Protein AF-A0A2Z3RY83-F1 (afdb_monomer)

Sequence (89 aa):
MPTARQRHMITETEELSRALDAAATIWPSEKDKRAELLRHIIDEGVVAITSVADKKAQRRLSAISNVAGSMNGVWPANWREQLRDEWPE

Solvent-accessible surface area (backbone atoms only — not comparable to full-atom values): 5528 Å² total; per-residue (Å²): 132,90,67,94,64,86,83,81,89,78,83,85,43,75,67,53,50,53,51,45,57,54,39,25,71,78,41,63,96,42,51,91,36,64,71,58,39,49,47,53,53,48,56,56,48,50,56,53,52,50,54,52,51,52,52,52,51,49,54,52,51,52,54,49,59,69,53,57,68,70,64,65,78,73,62,58,97,58,48,69,58,56,62,53,72,71,53,80,134

Structure (mmCIF, N/CA/C/O backbone):
data_AF-A0A2Z3RY83-F1
#
_entry.id   AF-A0A2Z3RY83-F1
#
loop_
_atom_site.group_PDB
_atom_site.id
_atom_site.type_symbol
_atom_site.label_atom_id
_atom_site.label_alt_id
_atom_site.label_comp_id
_atom_site.label_asym_id
_atom_site.label_entity_id
_atom_site.label_seq_id
_atom_site.pdbx_PDB_ins_code
_atom_site.Cartn_x
_atom_site.Cartn_y
_atom_site.Cartn_z
_atom_site.occupancy
_atom_site.B_iso_or_equiv
_atom_site.auth_seq_id
_atom_site.auth_comp_id
_atom_site.auth_asym_id
_atom_site.auth_atom_id
_atom_site.pdbx_PDB_model_num
ATOM 1 N N . MET A 1 1 ? -7.262 -22.314 15.269 1.00 51.16 1 MET A N 1
ATOM 2 C CA . MET A 1 1 ? -6.436 -22.590 14.074 1.00 51.16 1 MET A CA 1
ATOM 3 C C . MET A 1 1 ? -5.255 -21.627 14.054 1.00 51.16 1 MET A C 1
ATOM 5 O O . MET A 1 1 ? -5.506 -20.426 13.988 1.00 51.16 1 MET A O 1
ATOM 9 N N . PRO A 1 2 ? -3.995 -22.083 14.151 1.00 56.81 2 PRO A N 1
ATOM 10 C CA . PRO A 1 2 ? -2.852 -21.230 13.849 1.00 56.81 2 PRO A CA 1
ATOM 11 C C . PRO A 1 2 ? -2.863 -20.972 12.338 1.00 56.81 2 PRO 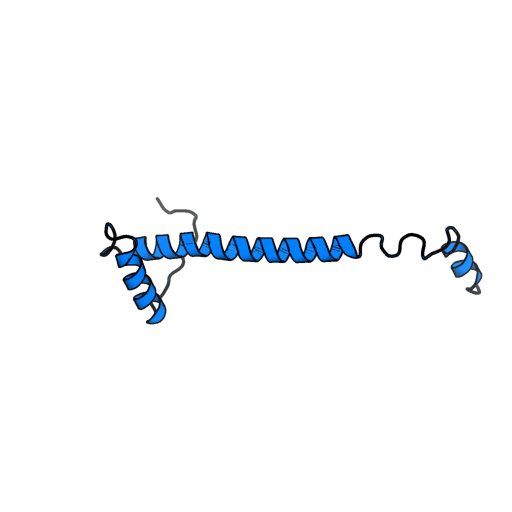A C 1
ATOM 13 O O . PRO A 1 2 ? -2.765 -21.903 11.546 1.00 56.81 2 PRO A O 1
ATOM 16 N N . THR A 1 3 ? -3.064 -19.728 11.918 1.00 75.44 3 THR A N 1
ATOM 17 C CA . THR A 1 3 ? -2.927 -19.351 10.510 1.00 75.44 3 THR A CA 1
ATOM 18 C C . THR A 1 3 ? -1.443 -19.360 10.138 1.00 75.44 3 THR A C 1
ATOM 20 O O . THR A 1 3 ? -0.625 -18.811 10.868 1.00 75.44 3 THR A O 1
ATOM 23 N N . ALA A 1 4 ? -1.086 -19.937 8.984 1.00 84.00 4 ALA A N 1
ATOM 24 C CA . ALA A 1 4 ? 0.285 -19.920 8.445 1.00 84.00 4 ALA A CA 1
ATOM 25 C C . ALA A 1 4 ? 0.761 -18.515 8.005 1.00 84.00 4 ALA A C 1
ATOM 27 O O . ALA A 1 4 ? 1.837 -18.363 7.435 1.00 84.00 4 ALA A O 1
ATOM 28 N N . ARG A 1 5 ? -0.058 -17.479 8.224 1.00 82.50 5 ARG A N 1
ATOM 29 C CA . ARG A 1 5 ? 0.235 -16.099 7.832 1.00 82.50 5 ARG A CA 1
ATOM 30 C C . ARG A 1 5 ? 1.091 -15.429 8.899 1.00 82.50 5 ARG A C 1
ATOM 32 O O . ARG A 1 5 ? 0.814 -15.557 10.092 1.00 82.50 5 ARG A O 1
ATOM 39 N N . GLN A 1 6 ? 2.100 -14.687 8.455 1.00 88.75 6 GLN A N 1
ATOM 40 C CA . GLN A 1 6 ? 2.955 -13.910 9.341 1.00 88.75 6 GLN A CA 1
ATOM 41 C C . GLN A 1 6 ? 2.135 -12.840 10.068 1.00 88.75 6 GLN A C 1
ATOM 43 O O . GLN A 1 6 ? 1.288 -12.169 9.477 1.00 88.75 6 GLN A O 1
ATOM 48 N N . ARG A 1 7 ? 2.371 -12.702 11.373 1.00 90.00 7 ARG A N 1
ATOM 49 C CA . ARG A 1 7 ? 1.779 -11.639 12.184 1.00 90.00 7 ARG A CA 1
ATOM 50 C C . ARG A 1 7 ? 2.713 -10.438 12.176 1.00 90.00 7 ARG A C 1
ATOM 52 O O . ARG A 1 7 ? 3.899 -10.586 12.458 1.00 90.00 7 ARG A O 1
ATOM 59 N N . HIS A 1 8 ? 2.157 -9.266 11.905 1.00 90.06 8 HIS A N 1
ATOM 60 C CA . HIS A 1 8 ? 2.853 -7.994 12.037 1.00 90.06 8 HIS A CA 1
ATOM 61 C C . HIS A 1 8 ? 2.254 -7.253 13.228 1.00 90.06 8 HIS A C 1
ATOM 63 O O . HIS A 1 8 ? 1.055 -6.984 13.252 1.00 90.06 8 HIS A O 1
ATOM 69 N N . MET A 1 9 ? 3.077 -6.980 14.237 1.00 92.88 9 MET A N 1
ATOM 70 C CA . MET A 1 9 ? 2.686 -6.130 15.356 1.00 92.88 9 MET A CA 1
ATOM 71 C C . MET A 1 9 ? 2.938 -4.681 14.949 1.00 92.88 9 MET A C 1
ATOM 73 O O . MET A 1 9 ? 4.039 -4.354 14.511 1.00 92.88 9 MET A O 1
ATOM 77 N N . ILE A 1 10 ? 1.916 -3.839 15.060 1.00 91.12 10 ILE A N 1
ATOM 78 C CA . ILE A 1 10 ? 1.989 -2.423 14.704 1.00 91.12 10 ILE A CA 1
ATOM 79 C C . ILE A 1 10 ? 1.690 -1.626 15.966 1.00 91.12 10 ILE A C 1
ATOM 81 O O . ILE A 1 10 ? 0.639 -1.807 16.579 1.00 91.12 10 ILE A O 1
ATOM 85 N N . THR A 1 11 ? 2.625 -0.765 16.352 1.00 94.81 11 THR A N 1
ATOM 86 C CA . THR A 1 11 ? 2.410 0.207 17.423 1.00 94.81 11 THR A CA 1
ATOM 87 C C . THR A 1 11 ? 1.701 1.417 16.844 1.00 94.81 11 THR A C 1
ATOM 89 O O . THR A 1 11 ? 2.123 1.955 15.819 1.00 94.81 11 THR A O 1
ATOM 92 N N . GLU A 1 12 ? 0.627 1.847 17.497 1.00 94.62 12 GLU A N 1
ATOM 93 C CA . GLU A 1 12 ? -0.115 3.020 17.064 1.00 94.62 12 GLU A CA 1
ATOM 94 C C . GLU A 1 12 ? 0.698 4.297 17.296 1.00 94.62 12 GLU A C 1
ATOM 96 O O . GLU A 1 12 ? 1.151 4.574 18.406 1.00 94.62 12 GLU A O 1
ATOM 101 N N . THR A 1 13 ? 0.907 5.057 16.225 1.00 97.12 13 THR A N 1
ATOM 102 C CA . THR A 1 13 ? 1.503 6.395 16.268 1.00 97.12 13 THR A CA 1
ATOM 103 C C . THR A 1 13 ? 0.400 7.450 16.291 1.00 97.12 13 THR A C 1
ATOM 105 O O . THR A 1 13 ? -0.747 7.165 15.953 1.00 97.12 13 THR A O 1
ATOM 108 N N . GLU A 1 14 ? 0.732 8.701 16.617 1.00 97.88 14 GLU A N 1
ATOM 109 C CA . GLU A 1 14 ? -0.251 9.794 16.569 1.00 97.88 14 GLU A CA 1
ATOM 110 C C . GLU A 1 14 ? -0.870 9.979 15.175 1.00 97.88 14 GLU A C 1
ATOM 112 O O . GLU A 1 14 ? -2.052 10.288 15.043 1.00 97.88 14 GLU A O 1
ATOM 117 N N . GLU A 1 15 ? -0.074 9.787 14.121 1.00 97.19 15 GLU A N 1
ATOM 118 C CA . GLU A 1 15 ? -0.561 9.837 12.743 1.00 97.19 15 GLU A CA 1
ATOM 119 C C . GLU A 1 15 ? -1.538 8.697 12.456 1.00 97.19 15 GLU A C 1
ATOM 121 O O . GLU A 1 15 ? -2.607 8.943 11.895 1.00 97.19 15 GLU A O 1
ATOM 126 N N . LEU A 1 16 ? -1.216 7.477 12.901 1.00 96.12 16 LEU A N 1
ATOM 127 C CA . LEU A 1 16 ? -2.117 6.342 12.748 1.00 96.12 16 LEU A CA 1
ATOM 128 C C . LEU A 1 16 ? -3.409 6.541 13.547 1.00 96.12 16 LEU A C 1
ATOM 130 O O . LEU A 1 16 ? -4.478 6.217 13.038 1.00 96.12 16 LEU A O 1
ATOM 134 N N . SER A 1 17 ? -3.338 7.137 14.741 1.00 97.12 17 SER A N 1
ATOM 135 C CA . SER A 1 17 ? -4.531 7.470 15.525 1.00 97.12 17 SER A CA 1
ATOM 136 C C . SER A 1 17 ? -5.462 8.395 14.752 1.00 97.12 17 SER A C 1
ATOM 138 O O . SER A 1 17 ? -6.640 8.085 14.602 1.00 97.12 17 SER A O 1
ATOM 140 N N . ARG A 1 18 ? -4.930 9.488 14.188 1.00 97.50 18 ARG A N 1
ATOM 141 C CA . ARG A 1 18 ? -5.725 10.427 13.378 1.00 97.50 18 ARG A CA 1
ATOM 142 C C . ARG A 1 18 ? -6.327 9.755 12.146 1.00 97.50 18 ARG A C 1
ATOM 144 O O . ARG A 1 18 ? -7.470 10.035 11.794 1.00 97.50 18 ARG A O 1
ATOM 151 N N . ALA A 1 19 ? -5.571 8.873 11.493 1.00 96.75 19 ALA A N 1
ATOM 152 C CA . ALA A 1 19 ? -6.061 8.119 10.346 1.00 96.75 19 ALA A CA 1
ATOM 153 C C . ALA A 1 19 ? -7.204 7.167 10.733 1.00 96.75 19 ALA A C 1
ATOM 155 O O . ALA A 1 19 ? -8.189 7.074 10.006 1.00 96.75 19 ALA A O 1
ATOM 156 N N . LEU A 1 20 ? -7.107 6.504 11.888 1.00 97.12 20 LEU A N 1
ATOM 157 C CA . LEU A 1 20 ? -8.162 5.639 12.419 1.00 97.12 20 LEU A CA 1
ATOM 158 C C . LEU A 1 20 ? -9.413 6.433 12.806 1.00 97.12 20 LEU A C 1
ATOM 160 O O . LEU A 1 20 ? -10.523 5.988 12.527 1.00 97.12 20 LEU A O 1
ATOM 164 N N . ASP A 1 21 ? -9.253 7.625 13.375 1.00 97.31 21 ASP A N 1
ATOM 165 C CA . ASP A 1 21 ? -10.385 8.489 13.717 1.00 97.31 21 ASP A CA 1
ATOM 166 C C . ASP A 1 21 ? -11.098 8.990 12.450 1.00 97.31 21 ASP A C 1
ATOM 168 O O . ASP A 1 21 ? -12.327 8.983 12.376 1.00 97.31 21 ASP A O 1
ATOM 172 N N . ALA A 1 22 ? -10.343 9.337 11.403 1.00 97.56 22 ALA A N 1
ATOM 173 C CA . ALA A 1 22 ? -10.909 9.642 10.091 1.00 97.56 22 ALA A CA 1
ATOM 174 C C . ALA A 1 22 ? -11.604 8.415 9.475 1.00 97.56 22 ALA A C 1
ATOM 176 O O . ALA A 1 22 ? -12.733 8.523 8.996 1.00 97.56 22 ALA A O 1
ATOM 177 N N . ALA A 1 23 ? -10.987 7.234 9.545 1.00 97.12 23 ALA A N 1
ATOM 178 C CA . ALA A 1 23 ? -11.581 5.985 9.078 1.00 97.12 23 ALA A CA 1
ATOM 179 C C . ALA A 1 23 ? -12.907 5.677 9.791 1.00 97.12 23 ALA A C 1
ATOM 181 O O . ALA A 1 23 ? -13.865 5.267 9.142 1.00 97.12 23 ALA A O 1
ATOM 182 N N . ALA A 1 24 ? -13.018 5.954 11.092 1.00 97.69 24 ALA A N 1
ATOM 183 C CA . ALA A 1 24 ? -14.257 5.768 11.846 1.00 97.69 24 ALA A CA 1
ATOM 184 C C . ALA A 1 24 ? -15.426 6.619 11.311 1.00 97.69 24 ALA A C 1
ATOM 186 O O . ALA A 1 24 ? -16.585 6.225 11.444 1.00 97.69 24 ALA A O 1
ATOM 187 N N . THR A 1 25 ? -15.142 7.765 10.679 1.00 97.50 25 THR A N 1
ATOM 188 C CA . THR A 1 25 ? -16.171 8.584 10.011 1.00 97.50 25 THR A CA 1
ATOM 189 C C . THR A 1 25 ? -16.616 8.001 8.668 1.00 97.50 25 THR A C 1
ATOM 191 O O . THR A 1 25 ? -17.777 8.151 8.295 1.00 97.50 25 THR A O 1
ATOM 194 N N . ILE A 1 26 ? -15.715 7.305 7.966 1.00 96.88 26 ILE A N 1
ATOM 195 C CA . ILE A 1 26 ? -15.971 6.659 6.669 1.00 96.88 26 ILE A CA 1
ATOM 196 C C . ILE A 1 26 ? -16.691 5.318 6.862 1.00 96.88 26 ILE A C 1
ATOM 198 O O . ILE A 1 26 ? -17.603 4.993 6.100 1.00 96.88 26 ILE A O 1
ATOM 202 N N . TRP A 1 27 ? -16.337 4.573 7.915 1.00 97.00 27 TRP A N 1
ATOM 203 C CA . TRP A 1 27 ? -16.922 3.278 8.281 1.00 97.00 27 TRP A CA 1
ATOM 204 C C . TRP A 1 27 ? -17.572 3.314 9.681 1.00 97.00 27 TRP A C 1
ATOM 206 O O . TRP A 1 27 ? -17.063 2.710 10.631 1.00 97.00 27 TRP A O 1
ATOM 216 N N . PRO A 1 28 ? -18.739 3.973 9.843 1.00 95.62 28 PRO A N 1
ATOM 217 C CA . PRO A 1 28 ? -19.356 4.178 11.157 1.00 95.62 2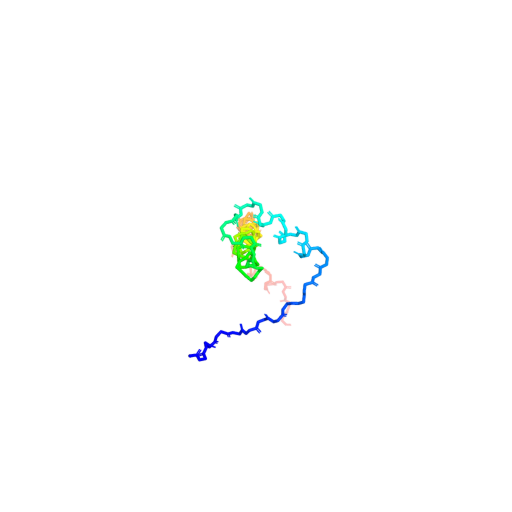8 PRO A CA 1
ATOM 218 C C . PRO A 1 28 ? -19.773 2.891 11.876 1.00 95.62 28 PRO A C 1
ATOM 220 O O . PRO A 1 28 ? -19.826 2.863 13.105 1.00 95.62 28 PRO A O 1
ATOM 223 N N . SER A 1 29 ? -20.066 1.818 11.131 1.00 96.94 29 SER A N 1
ATOM 224 C CA . SER A 1 29 ? -20.425 0.502 11.683 1.00 96.94 29 SER A CA 1
ATOM 225 C C . SER A 1 29 ? -19.298 -0.143 12.491 1.00 96.94 29 SER A C 1
ATOM 227 O O . SER A 1 29 ? -19.545 -1.055 13.281 1.00 96.94 29 SER A O 1
ATOM 229 N N . GLU A 1 30 ? -18.065 0.321 12.296 1.00 95.94 30 GLU A N 1
ATOM 230 C CA . GLU A 1 30 ? -16.860 -0.234 12.906 1.00 95.94 30 GLU A CA 1
ATOM 231 C C . GLU A 1 30 ? -16.062 0.804 13.692 1.00 95.94 30 GLU A C 1
ATOM 233 O O . GLU A 1 30 ? -14.931 0.540 14.086 1.00 95.94 30 GLU A O 1
ATOM 238 N N . LYS A 1 31 ? -16.664 1.962 13.986 1.00 94.19 31 LYS A N 1
ATOM 239 C CA . LYS A 1 31 ? -16.007 3.084 14.671 1.00 94.19 31 LYS A CA 1
ATOM 240 C C . LYS A 1 31 ? -15.276 2.692 15.968 1.00 94.19 31 LYS A C 1
ATOM 242 O O . LYS A 1 31 ? -14.221 3.236 16.265 1.00 94.19 31 LYS A O 1
ATOM 247 N N . ASP A 1 32 ? -15.812 1.721 16.712 1.00 94.75 32 ASP A N 1
ATOM 248 C CA . ASP A 1 32 ? -15.263 1.266 17.998 1.00 94.75 32 ASP A CA 1
ATOM 249 C C . ASP A 1 32 ? -14.289 0.077 17.837 1.00 94.75 32 ASP A C 1
ATOM 251 O O . ASP A 1 32 ? -13.733 -0.435 18.809 1.00 94.75 32 ASP A O 1
ATOM 255 N N . LYS A 1 33 ? -14.059 -0.381 16.600 1.00 96.50 33 LYS A N 1
ATOM 256 C CA . LYS A 1 33 ? -13.223 -1.534 16.251 1.00 96.50 33 LYS A CA 1
ATOM 257 C C . LYS A 1 33 ? -11.952 -1.077 15.532 1.00 96.50 33 LYS A C 1
ATOM 259 O O . LYS A 1 33 ? -11.809 -1.251 14.325 1.00 96.50 33 LYS A O 1
ATOM 264 N N . ARG A 1 34 ? -10.976 -0.552 16.284 1.00 94.38 34 ARG A N 1
ATOM 265 C CA . ARG A 1 34 ? -9.708 -0.031 15.716 1.00 94.38 34 ARG A CA 1
ATOM 266 C C . ARG A 1 34 ? -8.992 -1.022 14.791 1.00 94.38 34 ARG A C 1
ATOM 268 O O . ARG A 1 34 ? -8.442 -0.613 13.777 1.00 94.38 34 ARG A O 1
ATOM 275 N N . ALA A 1 35 ? -9.012 -2.315 15.116 1.00 94.44 35 ALA A N 1
ATOM 276 C CA . ALA A 1 35 ? -8.381 -3.343 14.288 1.00 94.44 35 ALA A CA 1
ATOM 277 C C . ALA A 1 35 ? -9.055 -3.507 12.913 1.00 94.44 35 ALA A C 1
ATOM 279 O O . ALA A 1 35 ? -8.354 -3.705 11.923 1.00 94.44 35 ALA A O 1
ATOM 280 N N . GLU A 1 36 ? -10.383 -3.390 12.840 1.00 96.88 36 GLU A N 1
ATOM 281 C CA . GLU A 1 36 ? -11.117 -3.469 11.570 1.00 96.88 36 GLU A CA 1
ATOM 282 C C . GLU A 1 36 ? -10.936 -2.184 10.752 1.00 96.88 36 GLU A C 1
ATOM 284 O O . GLU A 1 36 ? -10.642 -2.238 9.561 1.00 96.88 36 GLU A O 1
ATOM 289 N N . LEU A 1 37 ? -10.937 -1.015 11.402 1.00 97.25 37 LEU A N 1
ATOM 290 C CA . LEU A 1 37 ? -10.584 0.244 10.735 1.00 97.25 37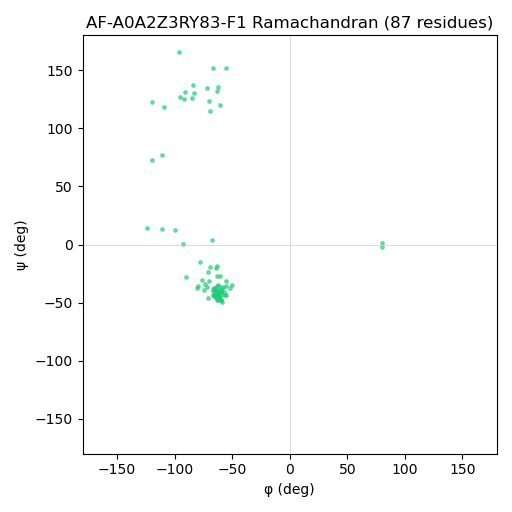 LEU A CA 1
ATOM 291 C C . LEU A 1 37 ? -9.154 0.207 10.172 1.00 97.25 37 LEU A C 1
ATOM 293 O O . LEU A 1 37 ? -8.917 0.630 9.042 1.00 97.25 37 LEU A O 1
ATOM 297 N N . LEU A 1 38 ? -8.199 -0.357 10.918 1.00 96.69 38 LEU A N 1
ATOM 298 C CA . LEU A 1 38 ? -6.834 -0.565 10.435 1.00 96.69 38 LEU A CA 1
ATOM 299 C C . LEU A 1 38 ? -6.803 -1.521 9.238 1.00 96.69 38 LEU A C 1
ATOM 301 O O . LEU A 1 38 ? -6.050 -1.294 8.291 1.00 96.69 38 LEU A O 1
ATOM 305 N N . ARG A 1 39 ? -7.622 -2.579 9.259 1.00 95.56 39 ARG A N 1
ATOM 306 C CA . ARG A 1 39 ? -7.768 -3.514 8.138 1.00 95.56 39 ARG A CA 1
ATOM 307 C C . ARG A 1 39 ? -8.243 -2.781 6.882 1.00 95.56 39 ARG A C 1
ATOM 309 O O . ARG A 1 39 ? -7.609 -2.939 5.843 1.00 95.56 39 ARG A O 1
ATOM 316 N N . HIS A 1 40 ? -9.271 -1.943 7.002 1.00 97.19 40 HIS A N 1
ATOM 317 C CA . HIS A 1 40 ? -9.782 -1.115 5.910 1.00 97.19 40 HIS A CA 1
ATOM 318 C C . HIS A 1 40 ? -8.722 -0.161 5.351 1.00 97.19 40 HIS A C 1
ATOM 320 O O . HIS A 1 40 ? -8.505 -0.131 4.142 1.00 97.19 40 HIS A O 1
ATOM 326 N N . ILE A 1 41 ? -7.999 0.554 6.220 1.00 96.50 41 ILE A N 1
ATOM 327 C CA . ILE A 1 41 ? -6.902 1.441 5.802 1.00 96.50 41 ILE A CA 1
ATOM 328 C C . ILE A 1 41 ? -5.825 0.661 5.036 1.00 96.50 41 ILE A C 1
ATOM 330 O O . ILE A 1 41 ? -5.332 1.129 4.011 1.00 96.50 41 ILE A O 1
ATOM 334 N N . ILE A 1 42 ? -5.449 -0.527 5.518 1.00 96.25 42 ILE A N 1
ATOM 335 C CA . ILE A 1 42 ? -4.451 -1.370 4.850 1.00 96.25 42 ILE A CA 1
ATOM 336 C C . ILE A 1 42 ? -4.959 -1.835 3.486 1.00 96.25 42 ILE A C 1
ATOM 338 O O . ILE A 1 42 ? -4.193 -1.799 2.528 1.00 96.25 42 ILE A O 1
ATOM 342 N N . ASP A 1 43 ? -6.217 -2.256 3.378 1.00 96.38 43 ASP A N 1
ATOM 343 C CA . ASP A 1 43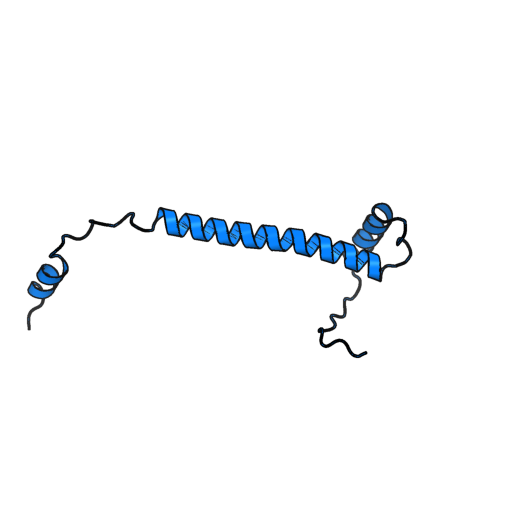 ? -6.778 -2.735 2.114 1.00 96.38 43 ASP A CA 1
ATOM 344 C C . ASP A 1 43 ? -6.820 -1.604 1.060 1.00 96.38 43 ASP A C 1
ATOM 346 O O . ASP A 1 43 ? -6.385 -1.814 -0.075 1.00 96.38 43 ASP A O 1
ATOM 350 N N . GLU A 1 44 ? -7.192 -0.379 1.446 1.00 96.31 44 GLU A N 1
ATOM 351 C CA . GLU A 1 44 ? -7.071 0.814 0.585 1.00 96.31 44 GLU A CA 1
ATOM 352 C C . GLU A 1 44 ? -5.603 1.122 0.228 1.00 96.31 44 GLU A C 1
ATOM 354 O O . GLU A 1 44 ? -5.253 1.396 -0.926 1.00 96.31 44 GLU A O 1
ATOM 359 N N . GLY A 1 45 ? -4.700 1.008 1.206 1.00 96.19 45 GLY A N 1
ATOM 360 C CA . GLY A 1 45 ? -3.261 1.179 1.010 1.00 96.19 45 GLY A CA 1
ATOM 361 C C . GLY A 1 45 ? -2.660 0.173 0.021 1.00 96.19 45 GLY A C 1
ATOM 362 O O . GLY A 1 45 ? -1.793 0.540 -0.776 1.00 96.19 45 GLY A O 1
ATOM 363 N N . VAL A 1 46 ? -3.140 -1.076 0.016 1.00 97.06 46 VAL A N 1
ATOM 364 C CA . VAL A 1 46 ? -2.730 -2.122 -0.936 1.00 97.06 46 VAL A CA 1
ATOM 365 C C . VAL A 1 46 ? -3.106 -1.727 -2.363 1.00 97.06 46 VAL A C 1
ATOM 367 O O . VAL A 1 46 ? -2.278 -1.841 -3.271 1.00 97.06 46 VAL A O 1
ATOM 370 N N . VAL A 1 47 ? -4.317 -1.213 -2.575 1.00 96.56 47 VAL A N 1
ATOM 371 C CA . VAL A 1 47 ? -4.761 -0.732 -3.894 1.00 96.56 47 VAL A CA 1
ATOM 372 C C . VAL A 1 47 ? -3.887 0.436 -4.362 1.00 96.56 47 VAL A C 1
ATOM 374 O O . VAL A 1 47 ? -3.410 0.456 -5.500 1.00 96.56 47 VAL A O 1
ATOM 377 N N . ALA A 1 48 ? -3.602 1.387 -3.471 1.00 97.00 48 ALA A N 1
ATOM 378 C CA . ALA A 1 48 ? -2.763 2.536 -3.793 1.00 97.00 48 ALA A CA 1
ATOM 379 C C . ALA A 1 48 ? -1.324 2.127 -4.164 1.00 97.00 48 ALA A C 1
ATOM 381 O O . ALA A 1 48 ? -0.799 2.568 -5.193 1.00 97.00 48 ALA A O 1
ATOM 382 N N . ILE A 1 49 ? -0.681 1.266 -3.365 1.00 97.44 49 ILE A N 1
ATOM 383 C CA . ILE A 1 49 ? 0.726 0.897 -3.581 1.00 97.44 49 ILE A CA 1
ATOM 384 C C . ILE A 1 49 ? 0.915 0.002 -4.809 1.00 97.44 49 ILE A C 1
ATOM 386 O O . ILE A 1 49 ? 1.890 0.175 -5.544 1.00 97.44 49 ILE A O 1
ATOM 390 N N . THR A 1 50 ? -0.026 -0.908 -5.080 1.00 96.94 50 THR A N 1
ATOM 391 C CA . THR A 1 50 ? 0.003 -1.756 -6.284 1.00 96.94 50 THR A CA 1
ATOM 392 C C . THR A 1 50 ? -0.138 -0.911 -7.547 1.00 96.94 50 THR A C 1
ATOM 394 O O . THR A 1 50 ? 0.685 -1.034 -8.451 1.00 96.94 50 THR A O 1
ATOM 397 N N . SER A 1 51 ? -1.052 0.066 -7.560 1.00 96.88 51 SER A N 1
ATOM 398 C CA . SER A 1 51 ? -1.182 1.022 -8.670 1.00 96.88 51 SER A CA 1
ATOM 399 C C . SER A 1 51 ? 0.114 1.800 -8.942 1.00 96.88 51 SER A C 1
ATOM 401 O O . SER A 1 51 ? 0.499 2.015 -10.096 1.00 96.88 51 SER A O 1
ATOM 403 N N . VAL A 1 52 ? 0.823 2.229 -7.892 1.00 97.38 52 VAL A N 1
ATOM 404 C CA . VAL A 1 52 ? 2.122 2.909 -8.033 1.00 97.38 52 VAL A CA 1
ATOM 405 C C . VAL A 1 52 ? 3.187 1.964 -8.595 1.00 97.38 52 VAL A C 1
ATOM 407 O O . VAL A 1 52 ? 3.943 2.360 -9.490 1.00 97.38 52 VAL A O 1
ATOM 410 N N . ALA A 1 53 ? 3.244 0.726 -8.102 1.00 97.38 53 ALA A N 1
ATOM 411 C CA . ALA A 1 53 ? 4.184 -0.283 -8.579 1.00 97.38 53 ALA A CA 1
ATOM 412 C C . ALA A 1 53 ? 3.966 -0.601 -10.067 1.00 97.38 53 ALA A C 1
ATOM 414 O O . ALA A 1 53 ? 4.927 -0.572 -10.842 1.00 97.38 53 ALA A O 1
ATOM 415 N N . ASP A 1 54 ? 2.714 -0.783 -10.485 1.00 97.31 54 ASP A N 1
ATOM 416 C CA . ASP A 1 54 ? 2.350 -1.061 -11.876 1.00 97.31 54 ASP A CA 1
ATOM 417 C C . ASP A 1 54 ? 2.714 0.103 -12.795 1.00 97.31 54 ASP A C 1
ATOM 419 O O . ASP A 1 54 ? 3.342 -0.088 -13.838 1.00 97.31 54 ASP A O 1
ATOM 423 N N . LYS A 1 55 ? 2.429 1.345 -12.384 1.00 97.19 55 LYS A N 1
ATOM 424 C CA . LYS A 1 55 ? 2.841 2.540 -13.140 1.00 97.19 55 LYS A CA 1
ATOM 425 C C . LYS A 1 55 ? 4.358 2.617 -13.295 1.00 97.19 55 LYS A C 1
ATOM 427 O O . LYS A 1 55 ? 4.847 2.991 -14.363 1.00 97.19 55 LYS A O 1
ATOM 432 N N . LYS A 1 56 ? 5.121 2.270 -12.255 1.00 97.12 56 LY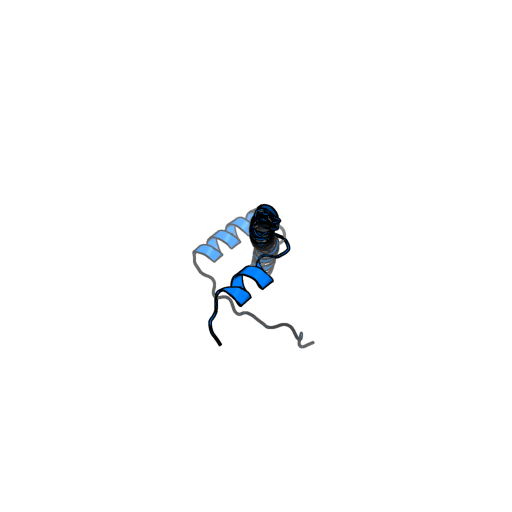S A N 1
ATOM 433 C CA . LYS A 1 56 ? 6.589 2.236 -12.317 1.00 97.12 56 LYS A CA 1
ATOM 434 C C . LYS A 1 56 ? 7.078 1.148 -13.276 1.00 97.12 56 LYS A C 1
ATOM 436 O O . LYS A 1 56 ? 7.976 1.412 -14.078 1.00 97.12 56 LYS A O 1
ATOM 441 N N . ALA A 1 57 ? 6.481 -0.041 -13.223 1.00 96.50 57 ALA A N 1
ATOM 442 C CA . ALA A 1 57 ? 6.791 -1.135 -14.136 1.00 96.50 57 ALA A CA 1
ATOM 443 C C . ALA A 1 57 ? 6.490 -0.748 -15.591 1.00 96.50 57 ALA A C 1
ATOM 445 O O . ALA A 1 57 ? 7.359 -0.899 -16.451 1.00 96.50 57 ALA A O 1
ATOM 446 N N . GLN A 1 58 ? 5.324 -0.152 -15.842 1.00 96.69 58 GLN A N 1
ATOM 447 C CA . GLN A 1 58 ? 4.912 0.279 -17.172 1.00 96.69 58 GLN A CA 1
ATOM 448 C C . GLN A 1 58 ? 5.828 1.364 -17.734 1.00 96.69 58 GLN A C 1
ATOM 450 O O . GLN A 1 58 ? 6.277 1.250 -18.868 1.00 96.69 58 GLN A O 1
ATOM 455 N N . ARG A 1 59 ? 6.192 2.377 -16.934 1.00 95.88 59 ARG A N 1
ATOM 456 C CA . ARG A 1 59 ? 7.158 3.411 -17.351 1.00 95.88 59 ARG A CA 1
ATOM 457 C C . ARG A 1 5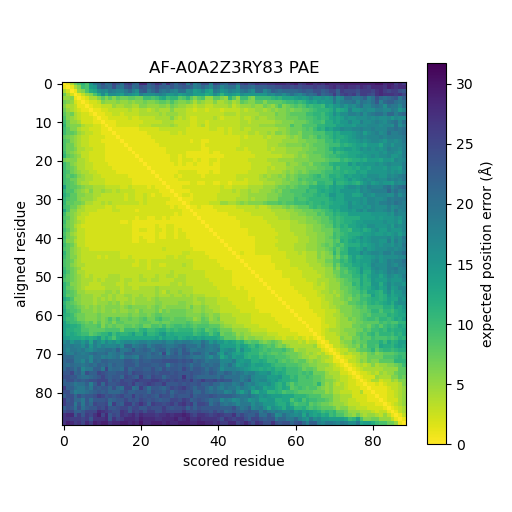9 ? 8.489 2.805 -17.786 1.00 95.88 59 ARG A C 1
ATOM 459 O O . ARG A 1 59 ? 9.041 3.207 -18.807 1.00 95.88 59 ARG A O 1
ATOM 466 N N . ARG A 1 60 ? 8.994 1.826 -17.029 1.00 95.12 60 ARG A N 1
ATOM 467 C CA . ARG A 1 60 ? 10.227 1.111 -17.377 1.00 95.12 60 ARG A CA 1
ATOM 468 C C . ARG A 1 60 ? 10.066 0.325 -18.680 1.00 95.12 60 ARG A C 1
ATOM 470 O O . ARG A 1 60 ? 10.943 0.413 -19.532 1.00 95.12 60 ARG A O 1
ATOM 477 N N . LEU A 1 61 ? 8.970 -0.414 -18.846 1.00 95.38 61 LEU A N 1
ATOM 478 C CA . LEU A 1 61 ? 8.700 -1.166 -20.075 1.00 95.38 61 LEU A CA 1
ATOM 479 C C . LEU A 1 61 ? 8.586 -0.245 -21.294 1.00 95.38 61 LEU A C 1
ATOM 481 O O . LEU A 1 61 ? 9.194 -0.534 -22.318 1.00 95.38 61 LEU A O 1
ATOM 485 N N . SER A 1 62 ? 7.893 0.889 -21.176 1.00 93.50 62 SER A N 1
ATOM 486 C CA . SER A 1 62 ? 7.805 1.884 -22.249 1.00 93.50 62 SER A CA 1
ATOM 487 C C . SER A 1 62 ? 9.172 2.469 -22.604 1.00 93.50 62 SER A C 1
ATOM 489 O O . SER A 1 62 ? 9.489 2.587 -23.781 1.00 93.50 62 SER A O 1
ATOM 491 N N . ALA A 1 63 ? 10.016 2.780 -21.614 1.00 92.94 63 ALA A N 1
ATOM 492 C CA . ALA A 1 63 ? 11.374 3.260 -21.872 1.00 92.94 63 ALA A CA 1
ATOM 493 C C . ALA A 1 63 ? 12.222 2.217 -22.620 1.00 92.94 63 ALA A C 1
ATOM 495 O O . ALA A 1 63 ? 12.890 2.557 -23.593 1.00 92.94 63 ALA A O 1
ATOM 496 N N . ILE A 1 64 ? 12.149 0.944 -22.211 1.00 93.19 64 ILE A N 1
ATOM 497 C CA . ILE A 1 64 ? 12.832 -0.156 -22.906 1.00 93.19 64 ILE A CA 1
ATOM 498 C C . ILE A 1 64 ? 12.295 -0.295 -24.329 1.00 93.19 64 ILE A C 1
ATOM 500 O O . ILE A 1 64 ? 13.087 -0.351 -25.257 1.00 93.19 64 ILE A O 1
ATOM 504 N N . SER A 1 65 ? 10.973 -0.303 -24.518 1.00 89.88 65 SER A N 1
ATOM 505 C CA . SER A 1 65 ? 10.353 -0.440 -25.839 1.00 89.88 65 SER A CA 1
ATOM 506 C C . SER A 1 65 ? 10.703 0.710 -26.784 1.00 89.88 65 SER A C 1
ATOM 508 O O . SER A 1 65 ? 10.847 0.474 -27.975 1.00 89.88 65 SER A O 1
ATOM 510 N N . ASN A 1 66 ? 10.844 1.936 -26.275 1.00 87.62 66 ASN A N 1
ATOM 511 C CA . ASN A 1 66 ? 11.212 3.096 -27.089 1.00 87.62 66 ASN A CA 1
ATOM 512 C C . ASN A 1 66 ? 12.668 3.033 -27.577 1.00 87.62 66 ASN A C 1
ATOM 514 O O . ASN A 1 66 ? 12.986 3.554 -28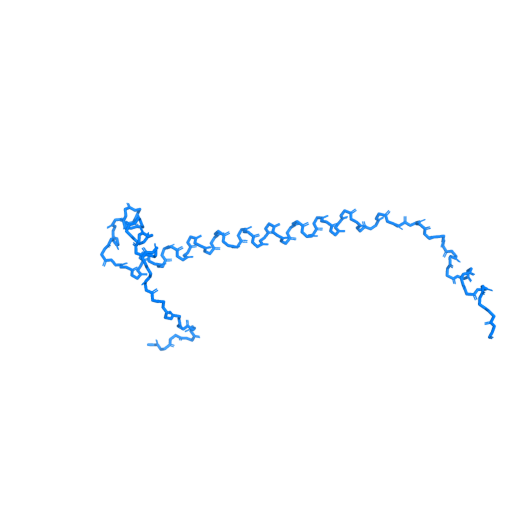.642 1.00 87.62 66 ASN A O 1
ATOM 518 N N . VAL A 1 67 ? 13.560 2.428 -26.790 1.00 88.00 67 VAL A N 1
ATOM 519 C CA . VAL A 1 67 ? 14.980 2.268 -27.146 1.00 88.00 67 VAL A CA 1
ATOM 520 C C . VAL A 1 67 ? 15.217 0.959 -27.905 1.00 88.00 67 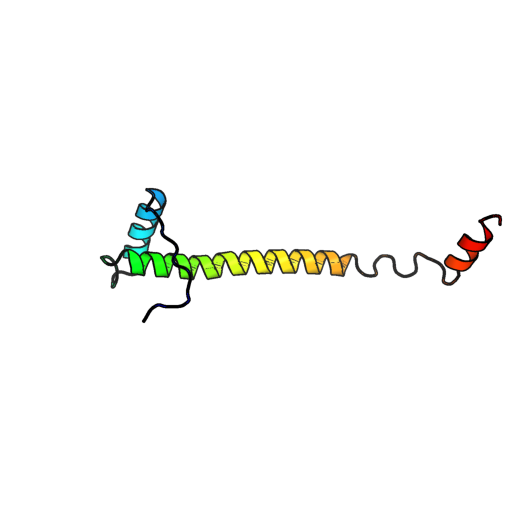VAL A C 1
ATOM 522 O O . VAL A 1 67 ? 16.132 0.868 -28.720 1.00 88.00 67 VAL A O 1
ATOM 525 N N . ALA A 1 68 ? 14.399 -0.064 -27.672 1.00 84.56 68 ALA A N 1
ATOM 526 C CA . ALA A 1 68 ? 14.514 -1.350 -28.338 1.00 84.56 68 ALA A CA 1
ATOM 527 C C . ALA A 1 68 ? 14.350 -1.179 -29.853 1.00 84.56 68 ALA A C 1
ATOM 529 O O . ALA A 1 68 ? 13.326 -0.718 -30.346 1.00 84.56 68 ALA A O 1
ATOM 530 N N . GLY A 1 69 ? 15.386 -1.558 -30.597 1.00 77.69 69 GLY A N 1
ATOM 531 C CA . GLY A 1 69 ? 15.401 -1.459 -32.053 1.00 77.69 69 GLY A CA 1
ATOM 532 C C . GLY A 1 69 ? 15.704 -0.069 -32.615 1.00 77.69 69 GLY A C 1
ATOM 533 O O . GLY A 1 69 ? 15.847 0.045 -33.829 1.00 77.69 69 GLY A O 1
ATOM 534 N N . SER A 1 70 ? 15.894 0.962 -31.782 1.00 81.69 70 SER A N 1
ATOM 535 C CA . SER A 1 70 ? 16.275 2.306 -32.254 1.00 81.69 70 SER A CA 1
ATOM 536 C C . SER A 1 70 ? 17.657 2.346 -32.919 1.00 81.69 70 SER A C 1
ATOM 538 O O . SER A 1 70 ? 17.946 3.252 -33.692 1.00 81.69 70 SER A O 1
ATOM 540 N N . MET A 1 71 ? 18.498 1.344 -32.645 1.00 79.50 71 MET A N 1
ATOM 541 C CA . MET A 1 71 ? 19.827 1.176 -33.240 1.00 79.50 71 MET A CA 1
ATOM 542 C C . MET A 1 71 ? 19.903 -0.024 -34.201 1.00 79.50 71 MET A C 1
ATOM 544 O O . MET A 1 71 ? 20.997 -0.446 -34.582 1.00 79.50 71 MET A O 1
ATOM 548 N N . ASN A 1 72 ? 18.762 -0.598 -34.605 1.00 79.62 72 ASN A N 1
ATOM 549 C CA . ASN A 1 72 ? 18.758 -1.642 -35.628 1.00 79.62 72 ASN A CA 1
ATOM 550 C C . ASN A 1 72 ? 19.272 -1.063 -36.953 1.00 79.62 72 ASN A C 1
ATOM 552 O O . ASN A 1 72 ? 18.837 0.002 -37.381 1.00 79.62 72 ASN A O 1
ATOM 556 N N . GLY A 1 73 ? 20.203 -1.766 -37.600 1.00 79.44 73 GLY A N 1
ATOM 557 C CA . GLY A 1 73 ? 20.814 -1.319 -38.856 1.00 79.44 73 GLY A CA 1
ATOM 558 C C . GLY A 1 73 ? 21.925 -0.274 -38.707 1.00 79.44 73 GLY A C 1
ATOM 559 O O . GLY A 1 73 ? 22.497 0.120 -39.716 1.00 79.44 73 GLY A O 1
ATOM 560 N N . VAL A 1 74 ? 22.278 0.143 -37.480 1.00 85.12 74 VAL A N 1
ATOM 561 C CA . VAL A 1 74 ? 23.462 0.996 -37.237 1.00 85.12 74 VAL A CA 1
ATOM 562 C C . VAL A 1 74 ? 24.750 0.272 -37.629 1.00 85.12 74 VAL A C 1
ATOM 564 O O . VAL A 1 74 ? 25.676 0.888 -38.146 1.00 85.12 74 VAL A O 1
ATOM 567 N N . TRP A 1 75 ? 24.796 -1.042 -37.415 1.00 79.94 75 TRP A N 1
ATOM 568 C CA . TRP A 1 75 ? 25.917 -1.870 -37.830 1.00 79.94 75 TRP A CA 1
ATOM 569 C C . TRP A 1 75 ? 25.632 -2.515 -39.194 1.00 79.94 75 TRP A C 1
ATOM 571 O O . TRP A 1 75 ? 24.590 -3.165 -39.341 1.00 79.94 75 TRP A O 1
ATOM 581 N N . PRO A 1 76 ? 26.538 -2.370 -40.180 1.00 84.38 76 PRO A N 1
ATOM 582 C CA . PRO A 1 76 ? 26.462 -3.080 -41.457 1.00 84.38 76 PRO A CA 1
ATOM 583 C C . PRO A 1 76 ? 26.378 -4.594 -41.254 1.00 84.38 76 PRO A C 1
ATOM 585 O O . PRO A 1 76 ? 26.921 -5.107 -40.284 1.00 84.38 76 PRO A O 1
ATOM 588 N N . ALA A 1 77 ? 25.767 -5.344 -42.172 1.00 85.94 77 ALA A N 1
ATOM 589 C CA . ALA A 1 77 ? 25.617 -6.799 -42.021 1.00 85.94 77 ALA A CA 1
ATOM 590 C C . ALA A 1 77 ? 26.954 -7.539 -41.786 1.00 85.94 77 ALA A C 1
ATOM 592 O O . ALA A 1 77 ? 26.991 -8.519 -41.048 1.00 85.94 77 ALA A O 1
ATOM 593 N N . ASN A 1 78 ? 28.041 -7.019 -42.358 1.00 87.06 78 ASN A N 1
ATOM 594 C CA . ASN A 1 78 ? 29.401 -7.553 -42.303 1.00 87.06 78 ASN A CA 1
ATOM 595 C C . ASN A 1 78 ? 30.309 -6.863 -41.261 1.00 87.06 78 ASN A C 1
ATOM 597 O O . ASN A 1 78 ? 31.526 -7.046 -41.281 1.00 87.06 78 ASN A O 1
ATOM 601 N N . TRP A 1 79 ? 29.751 -6.053 -40.348 1.00 86.31 79 TRP A N 1
ATOM 602 C CA . TRP A 1 79 ? 30.534 -5.276 -39.371 1.00 86.31 79 TRP A CA 1
ATOM 603 C C . TRP A 1 79 ? 31.477 -6.146 -38.532 1.00 86.31 79 TRP A C 1
ATOM 605 O O . TRP A 1 79 ? 32.576 -5.731 -38.178 1.00 86.31 79 TRP A O 1
ATOM 615 N N . ARG A 1 80 ? 31.038 -7.368 -38.210 1.00 84.38 80 ARG A N 1
ATOM 616 C CA . ARG A 1 80 ? 31.785 -8.298 -37.366 1.00 84.38 80 ARG A CA 1
ATOM 617 C C . ARG A 1 80 ? 32.985 -8.892 -38.101 1.00 84.38 80 ARG A C 1
ATOM 619 O O . ARG A 1 80 ? 33.989 -9.160 -37.455 1.00 84.38 80 ARG A O 1
ATOM 626 N N . GLU A 1 81 ? 32.879 -9.114 -39.411 1.00 86.19 81 GLU A N 1
ATOM 627 C CA . GLU A 1 81 ? 34.016 -9.553 -40.226 1.00 86.19 81 GLU A CA 1
ATOM 628 C C . GLU A 1 81 ? 35.028 -8.415 -40.385 1.00 86.19 81 GLU A C 1
ATOM 630 O O . GLU A 1 81 ? 36.198 -8.614 -40.083 1.00 86.19 81 GLU A O 1
ATOM 635 N N . GLN A 1 82 ? 34.562 -7.200 -40.705 1.00 84.50 82 GLN A N 1
ATOM 636 C CA . GLN A 1 82 ? 35.427 -6.015 -40.819 1.00 84.50 82 GLN A CA 1
ATOM 637 C C . GLN A 1 82 ? 36.236 -5.760 -39.541 1.00 84.50 82 GLN A C 1
ATOM 639 O O . GLN A 1 82 ? 37.437 -5.534 -39.601 1.00 84.50 82 GLN A O 1
ATOM 644 N N . LEU A 1 83 ? 35.597 -5.873 -38.375 1.00 88.06 83 LEU A N 1
ATOM 645 C CA . LEU A 1 83 ? 36.252 -5.645 -37.087 1.00 88.06 83 LEU A CA 1
ATOM 646 C C . LEU A 1 83 ? 37.249 -6.756 -36.714 1.00 88.06 83 LEU A C 1
ATOM 648 O O . LEU A 1 83 ? 38.155 -6.527 -35.920 1.00 88.06 83 LEU A O 1
ATOM 652 N N . ARG A 1 84 ? 37.086 -7.967 -37.261 1.00 85.62 84 ARG A N 1
ATOM 653 C CA . ARG A 1 84 ? 38.031 -9.078 -37.065 1.00 85.62 84 ARG A CA 1
ATOM 654 C C . ARG A 1 84 ? 39.253 -8.952 -37.966 1.00 85.62 84 ARG A C 1
ATOM 656 O O . ARG A 1 84 ? 40.338 -9.291 -37.514 1.00 85.62 84 ARG A O 1
ATOM 663 N N . ASP A 1 85 ? 39.075 -8.452 -39.185 1.00 87.19 85 ASP A N 1
ATOM 664 C CA . ASP A 1 85 ? 40.167 -8.233 -40.141 1.00 87.19 85 ASP A CA 1
ATOM 665 C C . ASP A 1 85 ? 41.110 -7.091 -39.706 1.00 87.19 85 ASP A C 1
ATOM 667 O O . ASP A 1 85 ? 42.251 -7.021 -40.156 1.00 87.19 85 ASP A O 1
ATOM 671 N N . GLU A 1 86 ? 40.658 -6.205 -38.810 1.00 83.75 86 GLU A N 1
ATOM 672 C CA . GLU A 1 86 ? 41.461 -5.109 -38.247 1.00 83.75 86 GLU A CA 1
ATOM 673 C C . GLU A 1 86 ? 42.442 -5.546 -37.143 1.00 83.75 86 GLU A C 1
ATOM 675 O O . GLU A 1 86 ? 43.353 -4.785 -36.805 1.00 83.75 86 GLU A O 1
ATOM 680 N N . TRP A 1 87 ? 42.293 -6.748 -36.574 1.00 79.94 87 TRP A N 1
ATOM 681 C CA . TRP A 1 87 ? 43.220 -7.247 -35.555 1.00 79.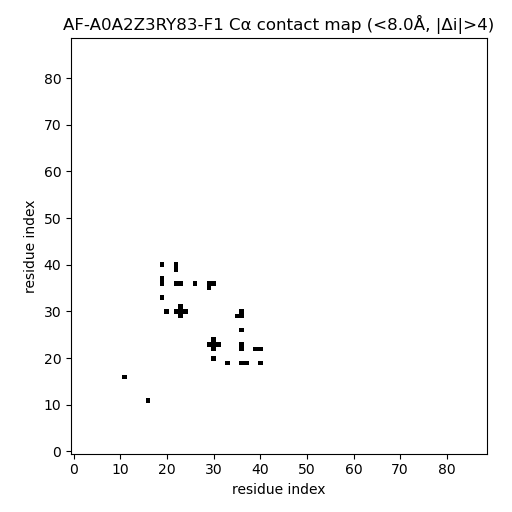94 87 TRP A CA 1
ATOM 682 C C . TRP A 1 87 ? 44.362 -8.055 -36.191 1.00 79.94 87 TRP A C 1
ATOM 684 O O . TRP A 1 87 ? 44.087 -9.025 -36.897 1.00 79.94 87 TRP A O 1
ATOM 694 N N . PRO A 1 88 ? 45.640 -7.715 -35.929 1.00 75.69 88 PRO A N 1
ATOM 695 C CA . PRO A 1 88 ? 46.753 -8.591 -36.287 1.00 75.69 88 PRO A CA 1
ATOM 696 C C . PRO A 1 88 ? 46.715 -9.880 -35.447 1.00 75.69 88 PRO A C 1
ATOM 698 O O . PRO A 1 88 ? 46.192 -9.856 -34.329 1.00 75.69 88 PRO A O 1
ATOM 701 N N . GLU A 1 89 ? 47.254 -10.978 -35.999 1.00 68.88 89 GLU A N 1
ATOM 702 C CA . GLU A 1 89 ? 47.335 -12.301 -35.339 1.00 68.88 89 GLU A CA 1
ATOM 703 C C . GLU A 1 89 ? 47.939 -12.258 -33.926 1.00 68.88 89 GLU A C 1
ATOM 705 O O . GLU A 1 89 ? 48.953 -11.547 -33.718 1.00 68.88 89 GLU A O 1
#

Radius of gyration: 27.64 Å; Cα contacts (8 Å, |Δi|>4): 19; chains: 1; bounding box: 68×33×60 Å

pLDDT: mean 90.86, std 8.74, range [51.16, 97.88]

Foldseek 3Di:
DPDPDDDDDDDDDPVLVVQLCVLCVVVVVCNVPSVVSVVVVVVVVVVVVVVVVVVVVVVVVVVCVVVVCPCPPVADPCNVVVVVVPDDD

Mean predicted aligned error: 9.1 Å

Organism: NCBI:txid1987356

Secondary structure (DSSP, 8-state):
---SSPP---PPPHHHHHHHHHHHHH-GGGTT-HHHHHHHHHHHHHHHHHHHHHHHHHHHHHHHHHHTTTTTTSS-TTHHHHHHHTS--